Protein 7W86 (pdb70)

InterPro domains:
  IPR032867 DYW domain [PF14432] (147-239)

Radius of gyration: 13.62 Å; Cα contacts (8 Å, |Δi|>4): 167; chains: 1; bounding box: 32×36×28 Å

Secondary structure (DSSP, 8-state):
-HHHHHHHHHHHHHHHHHHHHHHTT----GGG--SS--HHHHHHHHHT-HHHHHHHHHHHHS-TTPPEEEE-SSPPPHHHHHHHHHHHHHSSS-EEEE-SS-EEEEETTEETTTT--

Structure (mmCIF, N/CA/C/O backbone):
data_7W86
#
_entry.id   7W86
#
_cell.length_a   32.945
_cell.length_b   45.165
_cell.length_c   37.023
_cell.angle_alpha   90.00
_cell.angle_beta   98.04
_cell.angle_gamma   90.00
#
_symmetry.space_group_name_H-M   'P 1 21 1'
#
loop_
_entity.id
_entity.type
_entity.pdbx_description
1 polymer 'Pentatricopeptide repeat-containing protein DWY1, chloroplastic'
2 non-polymer 'ZINC ION'
3 non-polymer 'SULFATE ION'
4 non-polymer GLYCEROL
5 non-polymer 1,2-ETHANEDIOL
6 non-polymer 'ACETATE ION'
7 water water
#
loop_
_atom_site.group_PDB
_atom_site.id
_atom_site.type_symbol
_atom_site.label_atom_id
_atom_site.label_alt_id
_atom_site.label_comp_id
_atom_site.label_asym_id
_atom_site.label_entity_id
_atom_site.label_seq_id
_atom_site.pdbx_PDB_ins_code
_atom_site.Cartn_x
_atom_site.Cartn_y
_atom_site.Cartn_z
_atom_site.occupancy
_atom_site.B_iso_or_equiv
_atom_site.auth_seq_id
_atom_site.auth_comp_id
_atom_site.auth_asym_id
_atom_site.auth_atom_id
_atom_site.pdbx_PDB_model_num
ATOM 1 N N . LYS A 1 1 ? 9.813 20.370 11.823 1.00 64.88 123 LYS A N 1
ATOM 2 C CA . LYS A 1 1 ? 9.545 21.243 10.638 1.00 63.58 123 LYS A CA 1
ATOM 3 C C . LYS A 1 1 ? 9.667 20.413 9.355 1.00 57.63 123 LYS A C 1
ATOM 4 O O . LYS A 1 1 ? 8.638 20.214 8.678 1.00 52.45 123 LYS A O 1
ATOM 10 N N . LYS A 1 2 ? 10.875 19.946 9.027 1.00 50.65 124 LYS A N 1
ATOM 11 C CA . LYS A 1 2 ? 11.087 18.928 7.968 1.00 46.04 124 LYS A CA 1
ATOM 12 C C . LYS A 1 2 ? 10.477 17.603 8.444 1.00 39.24 124 LYS A C 1
ATOM 13 O O . LYS A 1 2 ? 10.129 16.785 7.569 1.00 37.86 124 LYS A O 1
ATOM 19 N N . ALA A 1 3 ? 10.369 17.376 9.764 1.00 32.88 125 ALA A N 1
ATOM 20 C CA . ALA A 1 3 ? 9.695 16.182 10.337 1.00 31.22 125 ALA A CA 1
ATOM 21 C C . ALA A 1 3 ? 8.199 16.278 10.042 1.00 26.87 125 ALA A C 1
ATOM 22 O O . ALA A 1 3 ? 7.547 15.249 9.856 1.00 26.41 125 ALA A O 1
ATOM 24 N N . ILE A 1 4 ? 7.669 17.491 10.017 1.00 27.95 126 ILE A N 1
ATOM 25 C CA . ILE A 1 4 ? 6.244 17.729 9.636 1.00 33.75 126 ILE A CA 1
ATOM 26 C C . ILE A 1 4 ? 6.076 17.236 8.199 1.00 31.62 126 ILE A C 1
ATOM 27 O O . ILE A 1 4 ? 5.019 16.694 7.888 1.00 30.03 126 ILE A O 1
ATOM 32 N N . VAL A 1 5 ? 7.091 17.449 7.351 1.00 31.96 127 VAL A N 1
ATOM 33 C CA . VAL A 1 5 ? 7.102 16.943 5.952 1.00 29.16 127 VAL A CA 1
ATOM 34 C C . VAL A 1 5 ? 6.993 15.412 5.953 1.00 28.11 127 VAL A C 1
ATOM 35 O O . VAL A 1 5 ? 6.203 14.895 5.143 1.00 23.86 127 VAL A O 1
ATOM 39 N N . ASP A 1 6 ? 7.779 14.686 6.767 1.00 28.03 128 ASP A N 1
ATOM 40 C CA . ASP A 1 6 ? 7.628 13.209 6.913 1.00 26.62 128 ASP A CA 1
ATOM 41 C C . ASP A 1 6 ? 6.174 12.853 7.243 1.00 22.65 128 ASP A C 1
ATOM 42 O O . ASP A 1 6 ? 5.641 11.906 6.653 1.00 22.22 128 ASP A O 1
ATOM 47 N N . ARG A 1 7 ? 5.562 13.554 8.196 1.00 21.84 129 ARG A N 1
ATOM 48 C CA . ARG A 1 7 ? 4.144 13.306 8.577 1.00 21.97 129 ARG A CA 1
ATOM 49 C C . ARG A 1 7 ? 3.249 13.535 7.355 1.00 21.12 129 ARG A C 1
ATOM 50 O O . ARG A 1 7 ? 2.343 12.722 7.159 1.00 23.55 129 ARG A O 1
ATOM 58 N N . SER A 1 8 ? 3.423 14.665 6.658 1.00 19.99 130 SER A N 1
ATOM 59 C CA . SER A 1 8 ? 2.638 15.019 5.445 1.00 20.30 130 SER A CA 1
ATOM 60 C C . SER A 1 8 ? 2.696 13.857 4.459 1.00 18.81 130 SER A C 1
ATOM 61 O O . SER A 1 8 ? 1.660 13.458 3.999 1.00 17.84 130 SER A O 1
ATOM 64 N N . LYS A 1 9 ? 3.894 13.382 4.151 1.00 18.00 131 LYS A N 1
ATOM 65 C CA . LYS A 1 9 ? 4.095 12.230 3.227 1.00 21.93 131 LYS A CA 1
ATOM 66 C C . LYS A 1 9 ? 3.346 10.987 3.738 1.00 19.99 131 LYS A C 1
ATOM 67 O O . LYS A 1 9 ? 2.703 10.293 2.923 1.00 20.50 131 LYS A O 1
ATOM 73 N N . ALA A 1 10 ? 3.347 10.730 5.043 1.00 19.38 132 ALA A N 1
ATOM 74 C CA . ALA A 1 10 ? 2.638 9.576 5.634 1.00 20.22 132 ALA A CA 1
ATOM 75 C C . ALA A 1 10 ? 1.133 9.763 5.448 1.00 19.84 132 ALA A C 1
ATOM 76 O O . ALA A 1 10 ? 0.471 8.800 5.098 1.00 20.45 132 ALA A O 1
ATOM 78 N N . TYR A 1 11 ? 0.613 10.980 5.643 1.00 19.66 133 TYR A N 1
ATOM 79 C CA . TYR A 1 11 ? -0.842 11.255 5.523 1.00 20.49 133 TYR A CA 1
ATOM 80 C C . TYR A 1 11 ? -1.290 11.078 4.075 1.00 20.15 133 TYR A C 1
ATOM 81 O O . TYR A 1 11 ? -2.382 10.591 3.832 1.00 19.51 133 TYR A O 1
ATOM 90 N N . VAL A 1 12 ? -0.435 11.447 3.130 1.00 19.97 134 VAL A N 1
ATOM 91 C CA . VAL A 1 12 ? -0.706 11.308 1.685 1.00 19.93 134 VAL A CA 1
ATOM 92 C C . VAL A 1 12 ? -0.759 9.814 1.342 1.00 21.23 134 VAL A C 1
ATOM 93 O O . VAL A 1 12 ? -1.780 9.358 0.782 1.00 21.17 134 VAL A O 1
ATOM 97 N N . LYS A 1 13 ? 0.259 9.057 1.722 1.00 19.24 135 LYS A N 1
ATOM 98 C CA . LYS A 1 13 ? 0.252 7.594 1.485 1.00 20.20 135 LYS A CA 1
ATOM 99 C C . LYS A 1 13 ? -0.974 6.956 2.152 1.00 19.51 135 LYS A C 1
ATOM 100 O O . LYS A 1 13 ? -1.616 6.058 1.567 1.00 19.10 135 LYS A O 1
ATOM 106 N N . LEU A 1 14 ? -1.313 7.408 3.355 1.00 21.57 136 LEU A N 1
ATOM 107 C CA . LEU A 1 14 ? -2.453 6.861 4.131 1.00 23.66 136 LEU A CA 1
ATOM 108 C C . LEU A 1 14 ? -3.738 7.039 3.331 1.00 25.30 136 LEU A C 1
ATOM 109 O O . LEU A 1 14 ? -4.598 6.120 3.350 1.00 26.63 136 LEU A O 1
ATOM 114 N N . LYS A 1 15 ? -3.919 8.195 2.702 1.00 23.78 137 LYS A N 1
ATOM 115 C CA . LYS A 1 15 ? -5.129 8.442 1.889 1.00 25.57 137 LYS A CA 1
ATOM 116 C C . LYS A 1 15 ? -5.194 7.380 0.779 1.00 22.85 137 LYS A C 1
ATOM 117 O O . LYS A 1 15 ? -6.254 6.774 0.606 1.00 24.60 137 LYS A O 1
ATOM 123 N N . SER A 1 16 ? -4.097 7.181 0.056 1.00 24.02 138 SER A N 1
ATOM 124 C CA . SER A 1 16 ? -3.978 6.171 -1.029 1.00 27.68 138 SER A CA 1
ATOM 125 C C . SER A 1 16 ? -4.318 4.785 -0.495 1.00 26.21 138 SER A C 1
ATOM 126 O O . SER A 1 16 ? -5.119 4.092 -1.127 1.00 26.57 138 SER A O 1
ATOM 129 N N . LEU A 1 17 ? -3.677 4.397 0.605 1.00 24.35 139 LEU A N 1
ATOM 130 C CA . LEU A 1 17 ? -3.868 3.067 1.237 1.00 25.02 139 LEU A CA 1
ATOM 131 C C . LEU A 1 17 ? -5.325 2.911 1.652 1.00 22.63 139 LEU A C 1
ATOM 132 O O . LEU A 1 17 ? -5.873 1.817 1.446 1.00 25.86 139 LEU A O 1
ATOM 137 N N . GLY A 1 18 ? -5.910 3.976 2.201 1.00 22.25 140 GLY A N 1
ATOM 138 C CA . GLY A 1 18 ? -7.317 4.056 2.629 1.00 22.46 140 GLY A CA 1
ATOM 139 C C . GLY A 1 18 ? -8.248 3.660 1.499 1.00 24.59 140 GLY A C 1
ATOM 140 O O . GLY A 1 18 ? -9.132 2.840 1.749 1.00 23.31 140 GLY A O 1
ATOM 141 N N . LYS A 1 19 ? -8.043 4.210 0.292 1.00 24.08 141 LYS A N 1
ATOM 142 C CA . LYS A 1 19 ? -8.874 3.885 -0.896 1.00 25.53 141 LYS A CA 1
ATOM 143 C C . LYS A 1 19 ? -8.703 2.400 -1.262 1.00 22.39 141 LYS A C 1
ATOM 144 O O . LYS A 1 19 ? -9.702 1.732 -1.448 1.00 23.61 141 LYS A O 1
ATOM 150 N N . GLU A 1 20 ? -7.465 1.908 -1.341 1.00 21.54 142 GLU A N 1
ATOM 151 C CA . GLU A 1 20 ? -7.151 0.529 -1.806 1.00 21.86 142 GLU A CA 1
ATOM 152 C C . GLU A 1 20 ? -7.681 -0.483 -0.795 1.00 19.84 142 GLU A C 1
ATOM 153 O O . GLU A 1 20 ? -8.239 -1.514 -1.205 1.00 20.91 142 GLU A O 1
ATOM 159 N N . VAL A 1 21 ? -7.519 -0.196 0.504 1.00 20.22 143 VAL A N 1
ATOM 160 C CA . VAL A 1 21 ? -7.960 -1.124 1.569 1.00 20.24 143 VAL A CA 1
ATOM 161 C C . VAL A 1 21 ? -9.491 -1.127 1.568 1.00 21.81 143 VAL A C 1
ATOM 162 O O . VAL A 1 21 ? -10.061 -2.207 1.663 1.00 20.20 143 VAL A O 1
ATOM 166 N N . ARG A 1 22 ? -10.128 0.030 1.380 1.00 22.80 144 ARG A N 1
ATOM 167 C CA . ARG A 1 22 ? -11.606 0.081 1.131 1.00 25.96 144 ARG A CA 1
ATOM 168 C C . ARG A 1 22 ? -11.988 -0.804 -0.065 1.00 25.95 144 ARG A C 1
ATOM 169 O O . ARG A 1 22 ? -12.952 -1.567 0.058 1.00 28.03 144 ARG A O 1
ATOM 177 N N . ASP A 1 23 ? -11.273 -0.719 -1.178 1.00 26.71 145 ASP A N 1
ATOM 178 C CA . ASP A 1 23 ? -11.568 -1.544 -2.385 1.00 28.09 145 ASP A CA 1
ATOM 179 C C . ASP A 1 23 ? -11.401 -3.030 -2.046 1.00 26.75 145 ASP A C 1
ATOM 180 O O . ASP A 1 23 ? -12.068 -3.876 -2.650 1.00 30.45 145 ASP A O 1
ATOM 185 N N . ALA A 1 24 ? -10.538 -3.345 -1.094 1.00 23.73 146 ALA A N 1
ATOM 186 C CA . ALA A 1 24 ? -10.225 -4.720 -0.667 1.00 22.93 146 ALA A CA 1
ATOM 187 C C . ALA A 1 24 ? -11.227 -5.236 0.363 1.00 26.93 146 ALA A C 1
ATOM 188 O O . ALA A 1 24 ? -11.060 -6.395 0.744 1.00 30.40 146 ALA A O 1
ATOM 190 N N . GLY A 1 25 ? -12.176 -4.406 0.816 1.00 27.60 147 GLY A N 1
ATOM 191 C CA . GLY A 1 25 ? -13.304 -4.815 1.674 1.00 28.93 147 GLY A CA 1
ATOM 192 C C . GLY A 1 25 ? -13.308 -4.171 3.051 1.00 27.85 147 GLY A C 1
ATOM 193 O O . GLY A 1 25 ? -14.222 -4.483 3.840 1.00 29.52 147 GLY A O 1
ATOM 194 N N . TYR A 1 26 ? -12.357 -3.303 3.382 1.00 25.51 148 TYR A N 1
ATOM 195 C CA . TYR A 1 26 ? -12.413 -2.540 4.664 1.00 22.99 148 TYR A CA 1
ATOM 196 C C . TYR A 1 26 ? -13.621 -1.603 4.672 1.00 23.53 148 TYR A C 1
ATOM 197 O O . TYR A 1 26 ? -13.831 -0.816 3.727 1.00 22.72 148 TYR A O 1
ATOM 206 N N . VAL A 1 27 ? -14.412 -1.706 5.734 1.00 23.52 149 V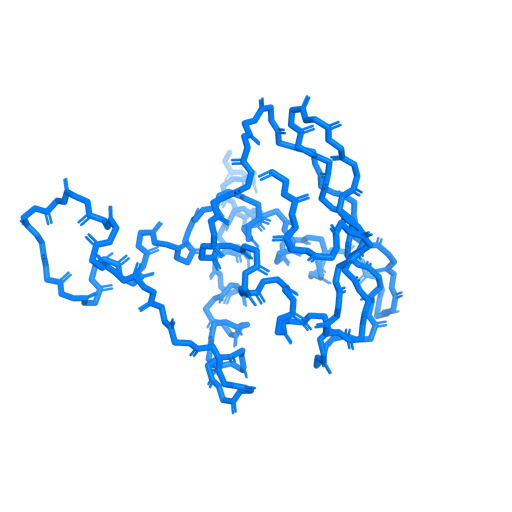AL A N 1
ATOM 207 C CA . VAL A 1 27 ? -15.540 -0.781 6.022 1.00 26.64 149 VAL A CA 1
ATOM 208 C C . VAL A 1 27 ? -15.303 -0.180 7.391 1.00 23.46 149 VAL A C 1
ATOM 209 O O . VAL A 1 27 ? -15.339 -0.900 8.393 1.00 24.74 149 VAL A O 1
ATOM 213 N N . PRO A 1 28 ? -15.041 1.146 7.471 1.00 25.77 150 PRO A N 1
ATOM 214 C CA . PRO A 1 28 ? -14.693 1.789 8.734 1.00 28.21 150 PRO A CA 1
ATOM 215 C C . PRO A 1 28 ? -15.851 1.771 9.736 1.00 32.84 150 PRO A C 1
ATOM 216 O O . PRO A 1 28 ? -16.957 2.126 9.366 1.00 32.89 150 PRO A O 1
ATOM 220 N N . GLU A 1 29 ? -15.584 1.320 10.960 1.00 31.72 151 GLU A N 1
ATOM 221 C CA . GLU A 1 29 ? -16.619 1.186 12.016 1.00 33.82 151 GLU A CA 1
ATOM 222 C C . GLU A 1 29 ? -16.598 2.486 12.823 1.00 34.65 151 GLU A C 1
ATOM 223 O O . GLU A 1 29 ? -15.855 2.566 13.810 1.00 34.63 151 GLU A O 1
ATOM 229 N N . THR A 1 30 ? -17.318 3.489 12.326 1.00 32.47 152 THR A N 1
ATOM 230 C CA . THR A 1 30 ? -17.307 4.891 12.815 1.00 38.16 152 THR A CA 1
ATOM 231 C C . THR A 1 30 ? -18.239 5.062 14.011 1.00 44.11 152 THR A C 1
ATOM 232 O O . THR A 1 30 ? -18.143 6.124 14.646 1.00 42.75 152 THR A O 1
ATOM 236 N N . LYS A 1 31 ? -19.075 4.063 14.318 1.00 48.70 153 LYS A N 1
ATOM 237 C CA . LYS A 1 31 ? -19.977 4.079 15.508 1.00 52.54 153 LYS A CA 1
ATOM 238 C C . LYS A 1 31 ? -19.114 4.212 16.767 1.00 48.85 153 LYS A C 1
ATOM 239 O O . LYS A 1 31 ? -19.637 4.643 17.822 1.00 53.65 153 LYS A O 1
ATOM 245 N N . TYR A 1 32 ? -17.836 3.862 16.639 1.00 41.99 154 TYR A N 1
ATOM 246 C CA . TYR A 1 32 ? -16.786 3.935 17.685 1.00 41.06 154 TYR A CA 1
ATOM 247 C C . TYR A 1 32 ? -16.346 5.378 17.984 1.00 40.80 154 TYR A C 1
ATOM 248 O O . TYR A 1 32 ? -15.940 5.672 19.117 1.00 41.46 154 TYR A O 1
ATOM 250 N N . VAL A 1 33 ? -16.344 6.242 16.970 1.00 37.03 155 VAL A N 1
ATOM 251 C CA . VAL A 1 33 ? -15.768 7.617 17.052 1.00 35.23 155 VAL A CA 1
ATOM 252 C C . VAL A 1 33 ? -16.786 8.483 17.802 1.00 37.39 155 VAL A C 1
ATOM 253 O O . VAL A 1 33 ? -17.792 8.869 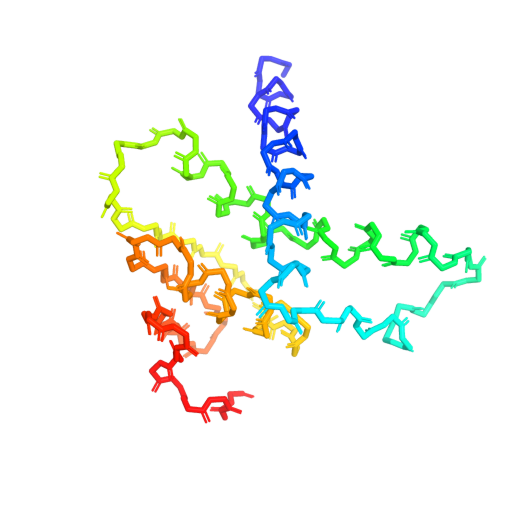17.190 1.00 34.63 155 VAL A O 1
ATOM 257 N N . LEU A 1 34 ? -16.546 8.751 19.088 1.00 35.62 156 LEU A N 1
ATOM 258 C CA . LEU A 1 34 ? -17.559 9.365 19.982 1.00 39.99 156 LEU A CA 1
ATOM 259 C C . LEU A 1 34 ? -17.378 10.875 19.940 1.00 37.75 156 LEU A C 1
ATOM 260 O O . LEU A 1 34 ? -16.978 11.434 20.977 1.00 35.53 156 LEU A O 1
ATOM 265 N N . HIS A 1 35 ? -17.585 11.470 18.762 1.00 34.04 157 HIS A N 1
ATOM 266 C CA . HIS A 1 35 ? -17.517 12.934 18.494 1.00 34.79 157 HIS A CA 1
ATOM 267 C C . HIS A 1 35 ? -18.716 13.324 17.624 1.00 36.97 157 HIS A C 1
ATOM 268 O O . HIS A 1 35 ? -19.083 12.548 16.706 1.00 37.17 157 HIS A O 1
ATOM 275 N N . ASP A 1 36 ? -19.332 14.463 17.950 1.00 40.94 158 ASP A N 1
ATOM 276 C CA . ASP A 1 36 ? -20.487 15.053 17.229 1.00 40.59 158 ASP A CA 1
ATOM 277 C C . ASP A 1 36 ? -19.967 15.697 15.955 1.00 37.91 158 ASP A C 1
ATOM 278 O O . ASP A 1 36 ? -19.869 16.927 15.910 1.00 41.99 158 ASP A O 1
ATOM 283 N N . ILE A 1 37 ? -19.589 14.863 14.987 1.00 34.16 159 ILE A N 1
ATOM 284 C CA . ILE A 1 37 ? -18.980 15.289 13.703 1.00 30.25 159 ILE A CA 1
ATOM 285 C C . ILE A 1 37 ? -19.558 14.401 12.608 1.00 29.59 159 ILE A C 1
ATOM 286 O O . ILE A 1 37 ? -20.155 13.363 12.932 1.00 29.56 159 ILE A O 1
ATOM 291 N N . ASP A 1 38 ? -19.341 14.833 11.374 1.00 29.83 160 ASP A N 1
ATOM 292 C CA . ASP A 1 38 ? -19.874 14.197 10.156 1.00 32.58 160 ASP A CA 1
ATOM 293 C C . ASP A 1 38 ? -19.169 12.855 9.968 1.00 31.67 160 ASP A C 1
ATOM 294 O O . ASP A 1 38 ? -18.060 12.622 10.542 1.00 28.39 160 ASP A O 1
ATOM 299 N N . GLU A 1 39 ? -19.772 12.013 9.155 1.00 30.65 161 GLU A N 1
ATOM 300 C CA . GLU A 1 39 ? -19.228 10.671 8.841 1.00 30.97 161 GLU A CA 1
ATOM 301 C C . GLU A 1 39 ? -17.835 10.773 8.207 1.00 27.75 161 GLU A C 1
ATOM 302 O O . GLU A 1 39 ? -16.977 9.991 8.632 1.00 28.50 161 GLU A O 1
ATOM 308 N N . GLU A 1 40 ? -17.611 11.665 7.239 1.00 28.70 162 GLU A N 1
ATOM 309 C CA . GLU A 1 40 ? -16.278 11.802 6.594 1.00 32.05 162 GLU A CA 1
ATOM 310 C C . GLU A 1 40 ? -15.231 12.071 7.694 1.00 33.42 162 GLU A C 1
ATOM 311 O O . GLU A 1 40 ? -14.256 11.335 7.735 1.00 32.91 162 GLU A O 1
ATOM 317 N N . ALA A 1 41 ? -15.458 13.041 8.588 1.00 28.44 163 ALA A N 1
ATOM 318 C CA . ALA A 1 41 ? -14.509 13.378 9.677 1.00 29.39 163 ALA A CA 1
ATOM 319 C C . ALA A 1 41 ? -14.293 12.150 10.577 1.00 28.19 163 ALA A C 1
ATOM 320 O O . ALA A 1 41 ? -13.106 11.927 10.954 1.00 25.62 163 ALA A O 1
ATOM 322 N N . LYS A 1 42 ? -15.342 11.364 10.885 1.00 24.85 164 LYS A N 1
ATOM 323 C CA . LYS A 1 42 ? -15.201 10.145 11.735 1.00 27.10 164 LYS A CA 1
ATOM 324 C C . LYS A 1 42 ? -14.287 9.127 11.035 1.00 27.19 164 LYS A C 1
ATOM 325 O O . LYS A 1 42 ? -13.430 8.493 11.716 1.00 22.96 164 LYS A O 1
ATOM 331 N N . GLU A 1 43 ? -14.491 8.920 9.734 1.00 26.39 165 GLU A N 1
ATOM 332 C CA . GLU A 1 43 ? -13.668 7.980 8.929 1.00 26.50 165 GLU A CA 1
ATOM 333 C C . GLU A 1 43 ? -12.216 8.478 8.932 1.00 24.58 165 GLU A C 1
ATOM 334 O O . GLU A 1 43 ? -11.324 7.644 9.153 1.00 22.41 165 GLU A O 1
ATOM 340 N N . LYS A 1 44 ? -11.998 9.788 8.786 1.00 26.65 166 LYS A N 1
ATOM 341 C CA . LYS A 1 44 ? -10.635 10.395 8.850 1.00 29.52 166 LYS A CA 1
ATOM 342 C C . LYS A 1 44 ? -10.014 10.162 10.232 1.00 27.68 166 LYS A C 1
ATOM 343 O O . LYS A 1 44 ? -8.810 9.885 10.291 1.00 27.81 166 LYS A O 1
ATOM 349 N N . ALA A 1 45 ? -10.784 10.319 11.312 1.00 28.48 167 ALA A N 1
ATOM 350 C CA . ALA A 1 45 ? -10.317 10.163 12.710 1.00 28.20 167 ALA A CA 1
ATOM 351 C C . ALA A 1 45 ? -9.768 8.743 12.907 1.00 27.05 167 ALA A C 1
ATOM 352 O O . ALA A 1 45 ? -8.748 8.614 13.601 1.00 29.47 167 ALA A O 1
ATOM 354 N N . LEU A 1 46 ? -10.407 7.731 12.299 1.00 23.52 168 LEU A N 1
ATOM 355 C CA . LEU A 1 46 ? -9.993 6.305 12.359 1.00 23.39 168 LEU A CA 1
ATOM 356 C C . LEU A 1 46 ? -8.784 6.075 11.444 1.00 21.23 168 LEU A C 1
ATOM 357 O O . LEU A 1 46 ? -7.830 5.444 11.908 1.00 21.09 168 LEU A O 1
ATOM 362 N N . MET A 1 47 ? -8.805 6.620 10.232 1.00 21.65 169 MET A N 1
ATOM 363 C CA . MET A 1 47 ? -7.704 6.453 9.262 1.00 22.68 169 MET A CA 1
ATOM 364 C C . MET A 1 47 ? -6.430 7.010 9.874 1.00 22.80 169 MET A C 1
ATOM 365 O O . MET A 1 47 ? -5.376 6.477 9.548 1.00 22.47 169 MET A O 1
ATOM 370 N N . HIS A 1 48 ? -6.531 8.051 10.721 1.00 22.53 170 HIS A N 1
ATOM 371 C CA . HIS A 1 48 ? -5.364 8.796 11.267 1.00 22.58 170 HIS A CA 1
ATOM 372 C C . HIS A 1 48 ? -4.873 8.191 12.590 1.00 22.90 170 HIS A C 1
ATOM 373 O O . HIS A 1 48 ? -3.874 8.716 13.139 1.00 24.10 170 HIS A O 1
ATOM 380 N N . HIS A 1 49 ? -5.464 7.091 13.068 1.00 22.34 171 HIS A N 1
ATOM 381 C CA . HIS A 1 49 ? -4.838 6.303 14.162 1.00 22.53 171 HIS A CA 1
ATOM 382 C C . HIS A 1 49 ? -3.354 6.132 13.842 1.00 23.54 171 HIS A C 1
ATOM 383 O O . HIS A 1 49 ? -3.005 5.811 12.680 1.00 23.35 171 HIS A O 1
ATOM 390 N N . SER A 1 50 ? -2.523 6.351 14.850 1.00 20.99 172 SER A N 1
ATOM 391 C CA . SER A 1 50 ? -1.071 6.589 14.670 1.00 23.44 172 SER A CA 1
ATOM 392 C C . SER A 1 50 ? -0.391 5.331 14.125 1.00 20.97 172 SER A C 1
ATOM 393 O O . SER A 1 50 ? 0.605 5.483 13.396 1.00 20.28 172 SER A O 1
ATOM 396 N N . GLU A 1 51 ? -0.890 4.134 14.428 1.00 21.24 173 GLU A N 1
ATOM 397 C CA . GLU A 1 51 ? -0.299 2.886 13.884 1.00 21.26 173 GLU A CA 1
ATOM 398 C C . GLU A 1 51 ? -0.470 2.880 12.349 1.00 20.25 173 GLU A C 1
ATOM 399 O O . GLU A 1 51 ? 0.430 2.435 11.675 1.00 19.24 173 GLU A O 1
ATOM 405 N N . ARG A 1 52 ? -1.573 3.387 11.810 1.00 18.80 174 ARG A N 1
ATOM 406 C CA . ARG A 1 52 ? -1.769 3.463 10.333 1.00 18.69 174 ARG A CA 1
ATOM 407 C C . ARG A 1 52 ? -0.780 4.448 9.735 1.00 18.14 174 ARG A C 1
ATOM 408 O O . ARG A 1 52 ? -0.197 4.142 8.679 1.00 18.16 174 ARG A O 1
ATOM 416 N N . LEU A 1 53 ? -0.589 5.594 10.409 1.00 18.94 175 LEU A N 1
ATOM 417 C CA . LEU A 1 53 ? 0.277 6.680 9.916 1.00 20.81 175 LEU A CA 1
ATOM 418 C C . LEU A 1 53 ? 1.719 6.156 9.899 1.00 19.72 175 LEU A C 1
ATOM 419 O O . LEU A 1 53 ? 2.416 6.349 8.882 1.00 20.86 175 LEU A O 1
ATOM 424 N N . ALA A 1 54 ? 2.094 5.396 10.923 1.00 18.19 176 ALA A N 1
ATOM 425 C CA . ALA A 1 54 ? 3.455 4.846 11.082 1.00 20.63 176 ALA A CA 1
ATOM 426 C C . ALA A 1 54 ? 3.679 3.764 10.007 1.00 18.91 176 ALA A C 1
ATOM 427 O O . ALA A 1 54 ? 4.771 3.690 9.422 1.00 18.59 176 ALA A O 1
ATOM 429 N N . ILE A 1 55 ? 2.659 2.964 9.718 1.00 18.22 177 ILE A N 1
ATOM 430 C CA . ILE A 1 55 ? 2.752 1.893 8.676 1.00 18.39 177 ILE A CA 1
ATOM 431 C C . ILE A 1 55 ? 2.897 2.558 7.309 1.00 18.18 177 ILE A C 1
ATOM 432 O O . ILE A 1 55 ? 3.814 2.164 6.548 1.00 19.56 177 ILE A O 1
ATOM 437 N N . ALA A 1 56 ? 2.075 3.567 7.028 1.00 19.50 178 ALA A N 1
ATOM 438 C CA . ALA A 1 56 ? 2.121 4.306 5.748 1.00 19.11 178 ALA A CA 1
ATOM 439 C C . ALA A 1 56 ? 3.517 4.905 5.577 1.00 18.62 178 ALA A C 1
ATOM 440 O O . ALA A 1 56 ? 4.075 4.844 4.501 1.00 20.50 178 ALA A O 1
ATOM 442 N N . PHE A 1 57 ? 4.071 5.475 6.628 1.00 19.36 179 PHE A N 1
ATOM 443 C CA . PHE A 1 57 ? 5.440 6.032 6.572 1.00 21.24 179 PHE A CA 1
ATOM 444 C C . PHE A 1 57 ? 6.492 4.951 6.299 1.00 21.41 179 PHE A C 1
ATOM 445 O O . PHE A 1 57 ? 7.398 5.142 5.430 1.00 21.18 179 PHE A O 1
ATOM 453 N N . GLY A 1 58 ? 6.406 3.834 7.023 1.00 22.04 180 G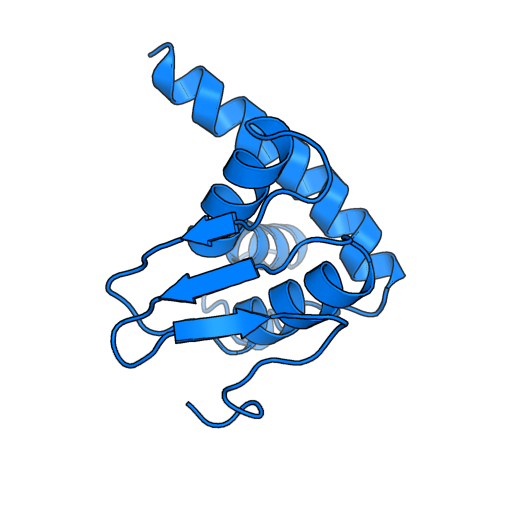LY A N 1
ATOM 454 C CA . GLY A 1 58 ? 7.263 2.669 6.775 1.00 21.77 180 GLY A CA 1
ATOM 455 C C . GLY A 1 58 ? 7.216 2.263 5.314 1.00 22.59 180 GLY A C 1
ATOM 456 O O . GLY A 1 58 ? 8.266 1.956 4.769 1.00 24.20 180 GLY A O 1
ATOM 457 N N . ILE A 1 59 ? 6.027 2.231 4.702 1.00 22.27 181 ILE A N 1
ATOM 458 C CA . ILE A 1 59 ? 5.847 1.750 3.301 1.00 24.42 181 ILE A CA 1
ATOM 459 C C . ILE A 1 59 ? 6.550 2.731 2.352 1.00 26.72 181 ILE A C 1
ATOM 460 O O . ILE A 1 59 ? 7.321 2.277 1.496 1.00 25.74 181 ILE A O 1
ATOM 465 N N . ILE A 1 60 ? 6.392 4.045 2.526 1.00 24.49 182 ILE A N 1
ATOM 466 C CA . ILE A 1 60 ? 7.035 4.999 1.569 1.00 26.48 182 ILE A CA 1
ATOM 467 C C . ILE A 1 60 ? 8.549 5.083 1.834 1.00 26.18 182 ILE A C 1
ATOM 468 O O . ILE A 1 60 ? 9.304 5.375 0.866 1.00 27.13 182 ILE A O 1
ATOM 473 N N . ASN A 1 61 ? 8.991 4.726 3.034 1.00 26.86 183 ASN A N 1
ATOM 474 C CA . ASN A 1 61 ? 10.390 4.900 3.501 1.00 27.99 183 ASN A CA 1
ATOM 475 C C . ASN A 1 61 ? 11.238 3.643 3.258 1.00 29.57 183 ASN A C 1
ATOM 476 O O . ASN A 1 61 ? 12.429 3.705 3.516 1.00 28.37 183 ASN A O 1
ATOM 481 N N . THR A 1 62 ? 10.675 2.520 2.812 1.00 24.49 184 THR A N 1
ATOM 482 C CA . THR A 1 62 ? 11.461 1.258 2.703 1.00 25.42 184 THR A CA 1
ATOM 483 C C . THR A 1 62 ? 11.200 0.612 1.355 1.00 25.56 184 THR A C 1
ATOM 484 O O . THR A 1 62 ? 10.169 0.851 0.721 1.00 25.01 184 THR A O 1
ATOM 488 N N . PRO A 1 63 ? 12.155 -0.197 0.868 1.00 28.11 185 PRO A N 1
ATOM 489 C CA . PRO A 1 63 ? 11.983 -0.909 -0.386 1.00 28.28 185 PRO A CA 1
ATOM 490 C C . PRO A 1 63 ? 10.753 -1.805 -0.354 1.00 26.69 185 PRO A C 1
ATOM 491 O O . PRO A 1 63 ? 10.377 -2.331 0.694 1.00 25.66 185 PRO A O 1
ATOM 495 N N . PRO A 1 64 ? 10.103 -1.989 -1.513 1.00 28.64 186 PRO A N 1
ATOM 496 C CA . PRO A 1 64 ? 8.998 -2.933 -1.652 1.00 28.82 186 PRO A CA 1
ATOM 497 C C . PRO A 1 64 ? 9.333 -4.280 -0.998 1.00 28.92 186 PRO A C 1
ATOM 498 O O . PRO A 1 64 ? 10.448 -4.748 -1.101 1.00 26.59 186 PRO A O 1
ATOM 502 N N . GLY A 1 65 ? 8.373 -4.826 -0.257 1.00 24.44 187 GLY A N 1
ATOM 503 C CA . GLY A 1 65 ? 8.502 -6.144 0.384 1.00 24.72 187 GLY A CA 1
ATOM 504 C C . GLY A 1 65 ? 9.119 -6.085 1.769 1.00 25.14 187 GLY A C 1
ATOM 505 O O . GLY A 1 65 ? 9.071 -7.107 2.427 1.00 25.95 187 GLY A O 1
ATOM 506 N N . THR A 1 66 ? 9.708 -4.950 2.189 1.00 24.20 188 THR A N 1
ATOM 507 C CA . THR A 1 66 ? 10.391 -4.761 3.492 1.00 22.82 188 THR A CA 1
ATOM 508 C C . THR A 1 66 ? 9.363 -4.937 4.610 1.00 22.14 188 THR A C 1
ATOM 509 O O . THR A 1 66 ? 8.310 -4.259 4.586 1.00 19.82 188 THR A O 1
ATOM 513 N N . THR A 1 67 ? 9.673 -5.787 5.575 1.00 20.37 189 THR A N 1
ATOM 514 C CA . THR A 1 67 ? 8.885 -5.897 6.821 1.00 22.13 189 THR A CA 1
ATOM 515 C C . THR A 1 67 ? 8.780 -4.531 7.524 1.00 21.20 189 THR A C 1
ATOM 516 O O . THR A 1 67 ? 9.793 -3.822 7.660 1.00 22.24 189 THR A O 1
ATOM 520 N N . ILE A 1 68 ? 7.558 -4.172 7.911 1.00 19.27 190 ILE A N 1
ATOM 521 C CA . ILE A 1 68 ? 7.213 -2.931 8.638 1.00 22.06 190 ILE A CA 1
ATOM 522 C C . ILE A 1 68 ? 7.086 -3.320 10.105 1.00 23.94 190 ILE A C 1
ATOM 523 O O . ILE A 1 68 ? 6.452 -4.325 10.374 1.00 25.31 190 ILE A O 1
ATOM 528 N N . ARG A 1 69 ? 7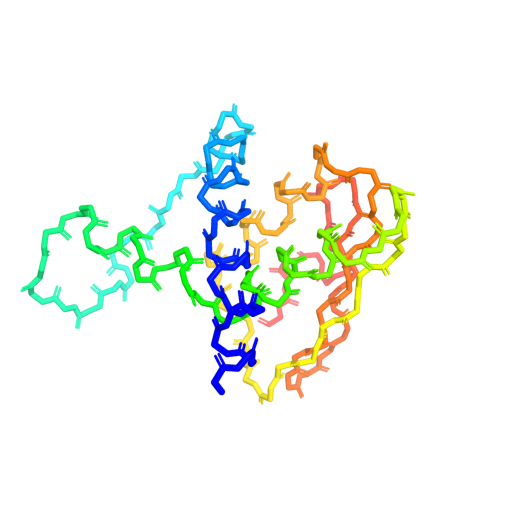.700 -2.540 10.985 1.00 23.13 191 ARG A N 1
ATOM 529 C CA . ARG A 1 69 ? 7.728 -2.791 12.441 1.00 25.07 191 ARG A CA 1
ATOM 530 C C . ARG A 1 69 ? 7.346 -1.485 13.102 1.00 23.83 191 ARG A C 1
ATOM 531 O O . ARG A 1 69 ? 8.016 -0.488 12.865 1.00 25.06 191 ARG A O 1
ATOM 539 N N . VAL A 1 70 ? 6.205 -1.484 13.772 1.00 23.18 192 VAL A N 1
ATOM 540 C CA . VAL A 1 70 ? 5.629 -0.295 14.438 1.00 23.87 192 VAL A CA 1
ATOM 541 C C . VAL A 1 70 ? 5.443 -0.685 15.901 1.00 24.93 192 VAL A C 1
ATOM 542 O O . VAL A 1 70 ? 5.156 -1.875 16.158 1.00 23.55 192 VAL A O 1
ATOM 546 N N . MET A 1 71 ? 5.669 0.257 16.806 1.00 28.68 193 MET A N 1
ATOM 547 C CA . MET A 1 71 ? 5.487 0.092 18.270 1.00 36.07 193 MET A CA 1
ATOM 548 C C . MET A 1 71 ? 4.481 1.150 18.727 1.00 40.42 193 MET A C 1
ATOM 549 O O . MET A 1 71 ? 4.664 2.341 18.372 1.00 43.53 193 MET A O 1
ATOM 554 N N . LYS A 1 72 ? 3.435 0.720 19.441 1.00 38.65 194 LYS A N 1
ATOM 555 C CA A LYS A 1 72 ? 2.410 1.620 20.035 0.50 39.57 194 LYS A CA 1
ATOM 556 C CA B LYS A 1 72 ? 2.407 1.618 20.033 0.50 42.09 194 LYS A CA 1
ATOM 557 C C . LYS A 1 72 ? 2.225 1.221 21.502 1.00 39.84 194 LYS A C 1
ATOM 558 O O . LYS A 1 72 ? 2.062 0.031 21.756 1.00 41.39 194 LYS A O 1
ATOM 569 N N . ASN A 1 73 ? 2.283 2.184 22.421 1.00 40.76 195 ASN A N 1
ATOM 570 C CA . ASN A 1 73 ? 2.224 1.898 23.884 1.00 44.11 195 ASN A CA 1
ATOM 571 C C . ASN A 1 73 ? 0.790 1.536 24.288 1.00 40.43 195 ASN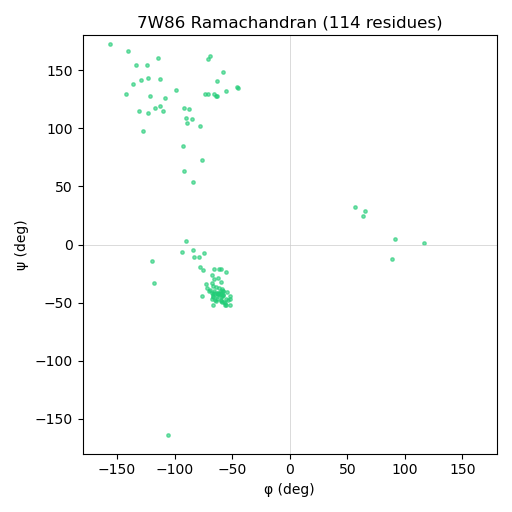 A C 1
ATOM 572 O O . ASN A 1 73 ? 0.598 1.150 25.442 1.00 41.83 195 ASN A O 1
ATOM 577 N N . LEU A 1 74 ? -0.176 1.668 23.377 1.00 35.50 196 LEU A N 1
ATOM 578 C CA . LEU A 1 74 ? -1.618 1.451 23.643 1.00 35.22 196 LEU A CA 1
ATOM 579 C C . LEU A 1 74 ? -2.098 0.243 22.828 1.00 34.89 196 LEU A C 1
ATOM 580 O O . LEU A 1 74 ? -1.444 -0.141 21.820 1.00 34.25 196 LEU A O 1
ATOM 585 N N . ARG A 1 75 ? -3.223 -0.320 23.243 1.00 31.34 197 ARG A N 1
ATOM 586 C CA . ARG A 1 75 ? -3.871 -1.455 22.555 1.00 32.37 197 ARG A CA 1
ATOM 587 C C . ARG A 1 75 ? -4.298 -1.009 21.143 1.00 29.13 197 ARG A C 1
ATOM 588 O O . ARG A 1 75 ? -4.767 0.122 20.994 1.00 28.99 197 ARG A O 1
ATOM 596 N N . ILE A 1 76 ? -4.153 -1.870 20.142 1.00 26.44 198 ILE A N 1
ATOM 597 C CA . ILE A 1 76 ? -4.622 -1.586 18.752 1.00 26.43 198 ILE A CA 1
ATOM 598 C C . ILE A 1 76 ? -6.147 -1.705 18.789 1.00 23.95 198 ILE A C 1
ATOM 599 O O . ILE A 1 76 ? -6.601 -2.738 19.245 1.00 23.73 198 ILE A O 1
ATOM 604 N N . CYS A 1 77 ? -6.898 -0.725 18.287 1.00 21.66 199 CYS A N 1
ATOM 605 C CA . CYS A 1 77 ? -8.386 -0.783 18.290 1.00 21.63 199 CYS A CA 1
ATOM 606 C C . CYS A 1 77 ? -8.850 -1.828 17.276 1.00 23.48 199 CYS A C 1
ATOM 607 O O . CYS A 1 77 ? -8.059 -2.213 16.365 1.00 20.90 199 CYS A O 1
ATOM 610 N N . GLY A 1 78 ? -10.076 -2.316 17.433 1.00 21.18 200 GLY A N 1
ATOM 611 C CA . GLY A 1 78 ? -10.647 -3.312 16.507 1.00 23.13 200 GLY A CA 1
ATOM 612 C C . GLY A 1 78 ? -10.591 -2.817 15.068 1.00 23.27 200 GLY A C 1
ATOM 613 O O . GLY A 1 78 ? -10.339 -3.623 14.164 1.00 21.51 200 GLY A O 1
ATOM 614 N N . ASP A 1 79 ? -10.888 -1.535 14.850 1.00 23.55 201 ASP A N 1
ATOM 615 C CA . ASP A 1 79 ? -10.952 -0.978 13.469 1.00 22.57 201 ASP A CA 1
ATOM 616 C C . ASP A 1 79 ? -9.548 -0.988 12.840 1.00 19.31 201 ASP A C 1
ATOM 617 O O . ASP A 1 79 ? -9.414 -1.358 11.676 1.00 19.61 201 ASP A O 1
ATOM 622 N N . CYS A 1 80 ? -8.531 -0.584 13.570 1.00 19.11 202 CYS A N 1
ATOM 623 C CA . CYS A 1 80 ? -7.140 -0.643 13.057 1.00 18.79 202 CYS A CA 1
ATOM 624 C C . CYS A 1 80 ? -6.758 -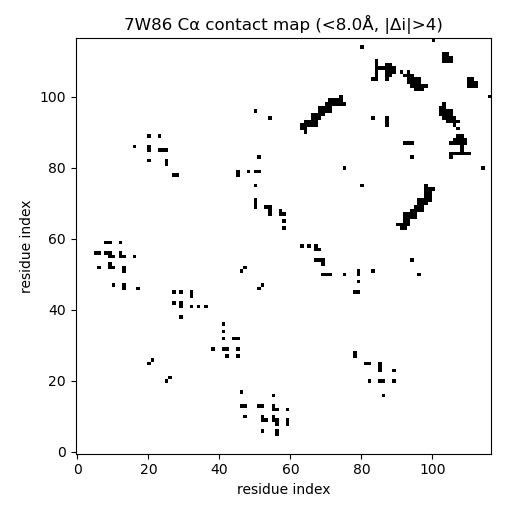2.087 12.771 1.00 19.31 202 CYS A C 1
ATOM 625 O O . CYS A 1 80 ? -6.123 -2.361 11.743 1.00 18.05 202 CYS A O 1
ATOM 628 N N . HIS A 1 81 ? -7.117 -2.993 13.656 1.00 19.39 203 HIS A N 1
ATOM 629 C CA . HIS A 1 81 ? -6.787 -4.430 13.472 1.00 19.75 203 HIS A CA 1
ATOM 630 C C . HIS A 1 81 ? -7.388 -4.927 12.151 1.00 18.04 203 HIS A C 1
ATOM 631 O O . HIS A 1 81 ? -6.704 -5.556 11.372 1.00 18.00 203 HIS A O 1
ATOM 638 N N . ASN A 1 82 ? -8.631 -4.566 11.849 1.00 19.13 204 ASN A N 1
ATOM 639 C CA . ASN A 1 82 ? -9.268 -4.964 10.571 1.00 18.83 204 ASN A CA 1
ATOM 640 C C . ASN A 1 82 ? -8.543 -4.312 9.382 1.00 18.12 204 ASN A C 1
ATOM 641 O O . ASN A 1 82 ? -8.330 -4.976 8.351 1.00 18.29 204 ASN A O 1
ATOM 646 N N . PHE A 1 83 ? -8.298 -3.012 9.483 1.00 17.90 205 PHE A N 1
ATOM 647 C CA . PHE A 1 83 ? -7.665 -2.193 8.425 1.00 17.91 205 PHE A CA 1
ATOM 648 C C . PHE A 1 83 ? -6.304 -2.816 8.089 1.00 18.24 205 PHE A C 1
ATOM 649 O O . PHE A 1 83 ? -5.968 -3.076 6.926 1.00 17.57 205 PHE A O 1
ATOM 657 N N . ILE A 1 84 ? -5.529 -3.096 9.122 1.00 16.82 206 ILE A N 1
ATOM 658 C CA . ILE A 1 84 ? -4.145 -3.606 8.881 1.00 18.32 206 ILE A CA 1
ATOM 659 C C . ILE A 1 84 ? -4.213 -5.056 8.367 1.00 16.78 206 ILE A C 1
ATOM 660 O O . ILE A 1 84 ? -3.403 -5.413 7.503 1.00 16.26 206 ILE A O 1
ATOM 665 N N . LYS A 1 85 ? -5.138 -5.873 8.857 1.00 18.51 207 LYS A N 1
ATOM 666 C CA . LYS A 1 85 ? -5.330 -7.236 8.286 1.00 19.82 207 LYS A CA 1
ATOM 667 C C . LYS A 1 85 ? -5.589 -7.117 6.783 1.00 21.61 207 LYS A C 1
ATOM 668 O O . LYS A 1 85 ? -4.901 -7.778 5.976 1.00 20.73 207 LYS A O 1
ATOM 674 N N . ILE A 1 86 ? -6.556 -6.280 6.419 1.00 19.83 208 ILE A N 1
ATOM 675 C CA . ILE A 1 86 ? -6.931 -6.115 4.991 1.00 20.54 208 ILE A CA 1
ATOM 676 C C . ILE A 1 86 ? -5.736 -5.545 4.220 1.00 18.72 208 ILE A C 1
ATOM 677 O O . ILE A 1 86 ? -5.467 -6.066 3.112 1.00 18.47 208 ILE A O 1
ATOM 682 N N . LEU A 1 87 ? -5.009 -4.568 4.773 1.00 17.19 209 LEU A N 1
ATOM 683 C CA . LEU A 1 87 ? -3.827 -4.003 4.093 1.00 18.24 209 LEU A CA 1
ATOM 684 C C . LEU A 1 87 ? -2.816 -5.126 3.847 1.00 17.31 209 LEU A C 1
ATOM 685 O O . LEU A 1 87 ? -2.225 -5.164 2.771 1.00 16.03 209 LEU A O 1
ATOM 690 N N . SER A 1 88 ? -2.584 -5.985 4.835 1.00 16.67 210 SER A N 1
ATOM 691 C CA . SER A 1 88 ? -1.626 -7.114 4.685 1.00 18.95 210 SER A CA 1
ATOM 692 C C . SER A 1 88 ? -2.072 -8.075 3.564 1.00 17.60 210 SER A C 1
ATOM 693 O O . SER A 1 88 ? -1.225 -8.812 3.053 1.00 18.80 210 SER A O 1
ATOM 696 N N . SER A 1 89 ? -3.351 -8.092 3.180 1.00 18.65 211 SER A N 1
ATOM 697 C CA . SER A 1 89 ? -3.825 -8.956 2.079 1.00 19.59 211 SER A CA 1
ATOM 698 C C . SER A 1 89 ? -3.453 -8.359 0.714 1.00 20.74 211 SER A C 1
ATOM 699 O O . SER A 1 89 ? -3.463 -9.114 -0.255 1.00 22.00 211 SER A O 1
ATOM 702 N N . ILE A 1 90 ? -3.150 -7.066 0.610 1.00 18.70 212 ILE A N 1
ATOM 703 C CA . ILE A 1 90 ? -2.905 -6.413 -0.718 1.00 20.07 212 ILE A CA 1
ATOM 704 C C . ILE A 1 90 ? -1.490 -5.827 -0.808 1.00 20.87 212 ILE A C 1
ATOM 705 O O . ILE A 1 90 ? -1.110 -5.423 -1.895 1.00 19.89 212 ILE A O 1
ATOM 710 N N . GLU A 1 91 ? -0.781 -5.692 0.311 1.00 20.49 213 GLU A N 1
ATOM 711 C CA . GLU A 1 91 ? 0.633 -5.250 0.349 1.00 21.29 213 GLU A CA 1
ATOM 712 C C . GLU A 1 91 ? 1.495 -6.460 0.705 1.00 22.41 213 GLU A C 1
ATOM 713 O O . GLU A 1 91 ? 1.244 -7.072 1.782 1.00 19.42 213 GLU A O 1
ATOM 719 N N . ASP A 1 92 ? 2.510 -6.769 -0.121 1.00 20.01 214 ASP A N 1
ATOM 720 C CA . ASP A 1 92 ? 3.341 -7.992 0.025 1.00 23.71 214 ASP A CA 1
ATOM 721 C C . ASP A 1 92 ? 4.456 -7.713 1.047 1.00 21.50 214 ASP A C 1
ATOM 722 O O . ASP A 1 92 ? 5.663 -7.959 0.766 1.00 21.87 214 ASP A O 1
ATOM 727 N N . ARG A 1 93 ? 4.046 -7.254 2.218 1.00 18.83 215 ARG A N 1
ATOM 728 C CA . ARG A 1 93 ? 4.926 -7.006 3.375 1.00 19.17 215 ARG A CA 1
ATOM 729 C C . ARG A 1 93 ? 4.326 -7.701 4.574 1.00 19.10 215 ARG A C 1
ATOM 730 O O . ARG A 1 93 ? 3.093 -7.630 4.780 1.00 21.48 215 ARG A O 1
ATOM 738 N N . GLU A 1 94 ? 5.194 -8.266 5.390 1.00 20.92 216 GLU A N 1
ATOM 739 C CA . GLU A 1 94 ? 4.839 -8.554 6.792 1.00 22.36 216 GLU A CA 1
ATOM 740 C C . GLU A 1 94 ? 4.760 -7.203 7.507 1.00 22.18 216 GLU A C 1
ATOM 741 O O . GLU A 1 94 ? 5.665 -6.373 7.351 1.00 20.29 216 GLU A O 1
ATOM 747 N N . ILE A 1 95 ? 3.653 -6.979 8.212 1.00 19.96 217 ILE A N 1
ATOM 748 C CA . ILE A 1 95 ? 3.443 -5.768 9.020 1.00 19.90 217 ILE A CA 1
ATOM 749 C C . ILE A 1 95 ? 3.317 -6.222 10.466 1.00 20.76 217 ILE A C 1
ATOM 750 O O . ILE A 1 95 ? 2.419 -6.972 10.787 1.00 19.56 217 ILE A O 1
ATOM 755 N N . ILE A 1 96 ? 4.243 -5.773 11.297 1.00 21.19 218 ILE A N 1
ATOM 756 C CA . ILE A 1 96 ? 4.271 -6.188 12.724 1.00 21.60 218 ILE A CA 1
ATOM 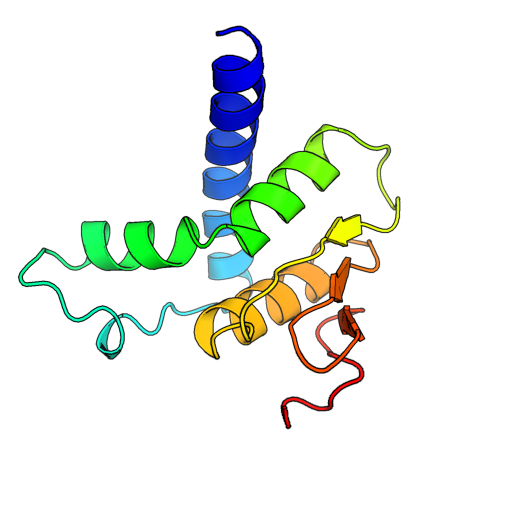757 C C . ILE A 1 96 ? 3.939 -4.940 13.542 1.00 22.94 218 ILE A C 1
ATOM 758 O O . ILE A 1 96 ? 4.673 -3.934 13.431 1.00 22.77 218 ILE A O 1
ATOM 763 N N . VAL A 1 97 ? 2.846 -4.996 14.298 1.00 20.52 219 VAL A N 1
ATOM 764 C CA . VAL A 1 97 ? 2.494 -3.917 15.247 1.00 21.64 219 VAL A CA 1
ATOM 765 C C . VAL A 1 97 ? 2.688 -4.495 16.642 1.00 23.14 219 VAL A C 1
ATOM 766 O O . VAL A 1 97 ? 1.980 -5.442 16.983 1.00 22.57 219 VAL A O 1
ATOM 770 N N . ARG A 1 98 ? 3.647 -3.950 17.367 1.00 23.31 220 ARG A N 1
ATOM 771 C CA . ARG A 1 98 ? 3.805 -4.245 18.805 1.00 25.99 220 ARG A CA 1
ATOM 772 C C . ARG A 1 98 ? 2.934 -3.273 19.581 1.00 24.30 220 ARG A C 1
ATOM 773 O O . ARG A 1 98 ? 3.190 -2.062 19.513 1.00 25.52 220 ARG A O 1
ATOM 781 N N . ASP A 1 99 ? 1.935 -3.794 20.300 1.00 25.90 221 ASP A N 1
ATOM 782 C CA . ASP A 1 99 ? 1.092 -2.971 21.199 1.00 26.63 221 ASP A CA 1
ATOM 783 C C . ASP A 1 99 ? 1.501 -3.273 22.655 1.00 29.70 221 ASP A C 1
ATOM 784 O O . ASP A 1 99 ? 2.569 -3.887 22.866 1.00 28.73 221 ASP A O 1
ATOM 789 N N . ASN A 1 100 ? 0.658 -2.899 23.618 1.00 32.17 222 ASN A N 1
ATOM 790 C CA . ASN A 1 100 ? 0.959 -3.010 25.068 1.00 32.26 222 ASN A CA 1
ATOM 791 C C . ASN A 1 100 ? 1.074 -4.481 25.462 1.00 35.47 222 ASN A C 1
ATOM 792 O O . ASN A 1 100 ? 1.680 -4.743 26.517 1.00 38.79 222 ASN A O 1
ATOM 797 N N . LYS A 1 101 ? 0.513 -5.415 24.691 1.00 32.06 223 LYS A N 1
ATOM 798 C CA . LYS A 1 101 ? 0.441 -6.840 25.111 1.00 35.41 223 LYS A CA 1
ATOM 799 C C . LYS A 1 101 ? 1.218 -7.760 24.168 1.00 35.19 223 LYS A C 1
ATOM 800 O O . LYS A 1 101 ? 1.733 -8.795 24.648 1.00 35.46 223 LYS A O 1
ATOM 806 N N . ARG A 1 102 ? 1.279 -7.470 22.866 1.00 31.34 224 ARG A N 1
ATOM 807 C CA . ARG A 1 102 ? 1.860 -8.473 21.950 1.00 29.74 224 ARG A CA 1
ATOM 808 C C . ARG A 1 102 ? 2.404 -7.865 20.669 1.00 24.42 224 ARG A C 1
ATOM 809 O O . ARG A 1 102 ? 2.167 -6.674 20.398 1.00 26.30 224 ARG A O 1
ATOM 817 N N . PHE A 1 103 ? 3.056 -8.738 19.915 1.00 26.68 225 PHE A N 1
ATOM 818 C CA . PHE A 1 103 ? 3.436 -8.567 18.500 1.00 24.76 225 PHE A CA 1
ATOM 819 C C . PHE A 1 103 ? 2.294 -9.100 17.642 1.00 24.15 225 PHE A C 1
ATOM 820 O O . PHE A 1 103 ? 2.056 -10.320 17.605 1.00 29.44 225 PHE A O 1
ATOM 828 N N . HIS A 1 104 ? 1.575 -8.195 16.984 1.00 21.42 226 HIS A N 1
ATOM 829 C CA . HIS A 1 104 ? 0.617 -8.599 15.940 1.00 20.53 226 HIS A CA 1
ATOM 830 C C . HIS A 1 104 ? 1.402 -8.734 14.640 1.00 20.95 226 HIS A C 1
ATOM 831 O O . HIS A 1 104 ? 1.826 -7.695 14.136 1.00 22.98 226 HIS A O 1
ATOM 838 N N . HIS A 1 105 ? 1.611 -9.949 14.163 1.00 23.70 227 HIS A N 1
ATOM 839 C CA . HIS A 1 105 ? 2.192 -10.227 12.826 1.00 21.41 227 HIS A CA 1
ATOM 840 C C . HIS A 1 105 ? 1.062 -10.305 11.815 1.00 19.36 227 HIS A C 1
ATOM 841 O O . HIS A 1 105 ? 0.419 -11.350 11.762 1.00 18.70 227 HIS A O 1
ATOM 848 N N . PHE A 1 106 ? 0.890 -9.265 11.000 1.00 19.68 228 PHE A N 1
ATOM 849 C CA . PHE A 1 106 ? -0.108 -9.241 9.913 1.00 19.11 228 PHE A CA 1
ATOM 850 C C . PHE A 1 106 ? 0.584 -9.745 8.650 1.00 20.69 228 PHE A C 1
ATOM 851 O O . PHE A 1 106 ? 1.563 -9.161 8.193 1.00 18.79 228 PHE A O 1
ATOM 859 N N . ARG A 1 107 ? 0.084 -10.851 8.134 1.00 21.81 229 ARG A N 1
ATOM 860 C CA . ARG A 1 107 ? 0.612 -11.466 6.897 1.00 26.73 229 ARG A CA 1
ATOM 861 C C . ARG A 1 107 ? -0.583 -11.994 6.127 1.00 23.50 229 ARG A C 1
ATOM 862 O O . ARG A 1 107 ? -1.356 -12.769 6.727 1.00 24.29 229 ARG A O 1
ATOM 870 N N . ASP A 1 108 ? -0.667 -11.649 4.849 1.00 24.81 230 ASP A N 1
ATOM 871 C CA . ASP A 1 108 ? -1.597 -12.288 3.893 1.00 26.74 230 ASP A CA 1
ATOM 872 C C . ASP A 1 108 ? -3.037 -12.182 4.403 1.00 24.85 230 ASP A C 1
ATOM 873 O O . ASP A 1 108 ? -3.772 -13.158 4.188 1.00 26.16 230 ASP A O 1
ATOM 878 N N . GLY A 1 109 ? -3.409 -11.120 5.128 1.00 20.82 231 GLY A N 1
ATOM 879 C CA . GLY A 1 109 ? -4.810 -10.913 5.533 1.00 22.09 231 GLY A CA 1
ATOM 880 C C . GLY A 1 109 ? -5.127 -11.524 6.888 1.00 23.21 231 GLY A C 1
ATOM 881 O O . GLY A 1 109 ? -6.289 -11.461 7.300 1.00 24.21 231 GLY A O 1
ATOM 882 N N . ASN A 1 110 ? -4.132 -12.065 7.578 1.00 22.01 232 ASN A N 1
ATOM 883 C CA . ASN A 1 110 ? -4.334 -12.704 8.894 1.00 24.78 232 ASN A CA 1
ATOM 884 C C . ASN A 1 110 ? -3.408 -12.030 9.896 1.00 22.39 232 ASN A C 1
ATOM 885 O O . ASN A 1 110 ? -2.345 -11.524 9.498 1.00 24.79 232 ASN A O 1
ATOM 890 N N . CYS A 1 111 ? -3.780 -12.062 11.166 1.00 21.43 233 CYS A N 1
ATOM 891 C CA . CYS A 1 111 ? -2.872 -11.717 12.262 1.00 21.46 233 CYS A CA 1
ATOM 892 C C . CYS A 1 111 ? -2.574 -12.986 13.087 1.00 23.97 233 CYS A C 1
ATOM 893 O O . CYS A 1 111 ? -3.488 -13.774 13.297 1.00 24.38 233 CYS A O 1
ATOM 896 N N . SER A 1 112 ? -1.337 -13.105 13.544 1.00 22.50 234 SER A N 1
ATOM 897 C CA . SER A 1 112 ? -0.838 -14.161 14.455 1.00 24.12 234 SER A CA 1
ATOM 898 C C . SER A 1 112 ? -1.660 -14.229 15.761 1.00 27.42 234 SER A C 1
ATOM 899 O O . SER A 1 112 ? -1.698 -15.328 16.347 1.00 29.39 234 SER A O 1
ATOM 902 N N . CYS A 1 113 ? -2.342 -13.150 16.177 1.00 26.40 235 CYS A N 1
ATOM 903 C CA . CYS A 1 113 ? -3.173 -13.147 17.420 1.00 27.42 235 CYS A CA 1
ATOM 904 C C . CYS A 1 113 ? -4.517 -13.834 17.152 1.00 27.48 235 CYS A C 1
ATOM 905 O O . CYS A 1 113 ? -5.225 -14.126 18.120 1.00 27.56 235 CYS A O 1
ATOM 908 N N . GLY A 1 114 ? -4.864 -14.123 15.900 1.00 25.52 236 GLY A N 1
ATOM 909 C CA . GLY A 1 114 ? -6.150 -14.775 15.582 1.00 28.20 236 GLY A CA 1
ATOM 910 C C . GLY A 1 114 ? -7.328 -13.900 15.963 1.00 29.00 236 GLY A C 1
ATOM 911 O O . GLY A 1 114 ? -8.434 -14.463 16.158 1.00 25.81 236 GLY A O 1
ATOM 912 N N . ASP A 1 115 ? -7.120 -12.575 16.019 1.00 26.45 237 ASP A N 1
ATOM 913 C CA . ASP A 1 115 ? -8.142 -11.540 16.307 1.00 27.58 237 ASP A CA 1
ATOM 914 C C . ASP A 1 115 ? -8.658 -11.695 17.741 1.00 27.80 237 ASP A C 1
ATOM 915 O O . ASP A 1 115 ? -9.789 -11.266 18.024 1.00 30.32 237 ASP A O 1
ATOM 920 N N . TYR A 1 116 ? -7.826 -12.204 18.635 1.00 27.75 238 TYR A N 1
ATOM 921 C CA . TYR A 1 116 ? -8.158 -12.334 20.075 1.00 26.74 238 TYR A CA 1
ATOM 922 C C . TYR A 1 116 ? -7.026 -11.674 20.841 1.00 25.14 238 TYR A C 1
ATOM 923 O O . TYR A 1 116 ? -6.021 -12.320 21.049 1.00 24.72 238 TYR A O 1
ATOM 932 N N . TRP A 1 117 ? -7.217 -10.423 21.250 1.00 24.97 239 TRP A N 1
ATOM 933 C CA . TRP A 1 117 ? -6.173 -9.636 21.944 1.00 26.05 239 TRP A CA 1
ATOM 934 C C . TRP A 1 117 ? -6.852 -8.613 22.845 1.00 28.16 239 TRP A C 1
ATOM 935 O O . TRP A 1 117 ? -8.041 -8.267 22.642 1.00 29.61 239 TRP A O 1
#

GO terms:
  GO:0009507 chloroplast (C, IDA)
  GO:0008270 zinc ion binding (F, IDA)
  GO:1900865 chloroplast RNA modification (P, IMP)
  GO:0005515 protein binding (F, IPI)
  GO:0009536 plastid (C, IDA)
  GO:0009451 RNA modification (P, IDA)
  GO:0004540 RNA nuclease activity (F, IDA)
  GO:1900871 chloroplast mRNA modification (P, IMP)

Organism: Arabidopsis thaliana (NCBI:txid3702)

Nearest PDB structures (foldseek):
  7w86-assembly1_A  TM=1.009E+00  e=1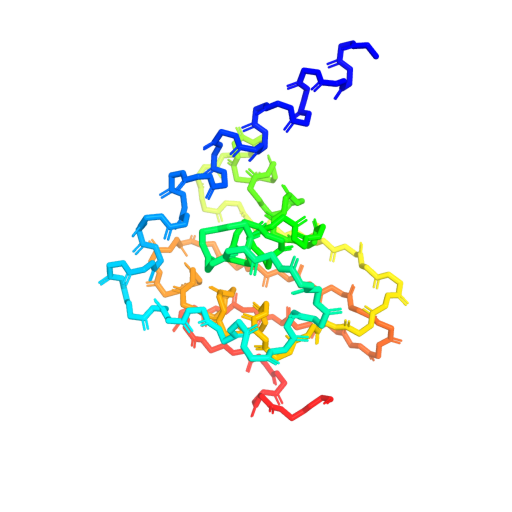.372E-22  Arabidopsis thaliana
  7o4f-assembly2_D  TM=8.117E-01  e=6.040E-08  Arabidopsis thaliana
  7o4e-assembly1_A-2  TM=8.179E-01  e=2.040E-07  Arabidopsis thaliana
  7o4e-assembly2_B-2  TM=8.537E-01  e=1.267E-06  Arabidopsis thaliana
  5gnu-assembly1_A  TM=2.863E-01  e=1.192E+00  Homo sapiens

Solvent-accessible surface area: 7113 Å² total; per-residue (Å²): 210,172,54,111,72,54,123,58,112,2,91,104,54,1,153,50,3,1,122,64,0,83,111,44,52,5,114,18,83,14,154,63,14,150,117,159,75,90,89,124,34,43,44,80,41,5,11,70,63,70,6,1,20,42,1,0,54,15,11,72,102,42,94,125,36,48,43,6,177,18,102,24,112,120,125,0,39,37,11,0,2,68,1,0,44,38,1,5,63,83,36,123,12,50,0,10,0,109,4,79,160,86,108,0,67,0,139,108,18,97,10,81,16,60,67,189,64

Foldseek 3Di:
DVVVVLLVQLLVLLVVLLVVLVVLPQDAPLVPVPDPDDPVVSSVVLSVPPLNSQQSSQCVVDDQQEAAEEEEAADQDLSNVQSLLSSQLVGNYFYWYHYNPGTFTRHNSATPCRSPD

Sequence (117 aa):
KKAIVDRSKAYVKLKSLGKEVRDAGYVPETKYVLHDIDEEAKEKALMHHSERLAIAFGIINTPPGTTIRVMKKNLRICGDCHNFIKILSSIEDREIIVRDNKRFHHFRDGNCSCGDYW

B-factor: mean 31.45, std 13.06, range [16.03, 109.24]